Protein AF-A0A963RTS2-F1 (afdb_monomer_lite)

pLDDT: mean 83.25, std 15.39, range [37.16, 96.56]

Structure (mmCIF, N/CA/C/O backbone):
data_AF-A0A963RTS2-F1
#
_entry.id   AF-A0A963RTS2-F1
#
loop_
_atom_site.group_PDB
_atom_site.id
_atom_site.type_symbol
_atom_site.label_atom_id
_atom_site.label_alt_id
_atom_site.label_comp_id
_atom_site.label_asym_id
_atom_site.label_entity_id
_atom_site.label_seq_id
_atom_site.pdbx_PDB_ins_code
_atom_site.Cartn_x
_atom_site.Cartn_y
_atom_site.Cartn_z
_atom_site.occupancy
_atom_site.B_iso_or_equiv
_atom_site.auth_seq_id
_atom_site.auth_comp_id
_atom_site.auth_asym_id
_atom_site.auth_atom_id
_atom_site.pdbx_PDB_model_num
ATOM 1 N N . THR A 1 1 ? -0.949 -7.713 -8.138 1.00 88.81 1 THR A N 1
ATOM 2 C CA . THR A 1 1 ? -0.943 -8.314 -6.772 1.00 88.81 1 THR A CA 1
ATOM 3 C C . THR A 1 1 ? -1.546 -7.338 -5.794 1.00 88.81 1 THR A C 1
ATOM 5 O O . THR A 1 1 ? -1.482 -6.146 -6.051 1.00 88.81 1 THR A O 1
ATOM 8 N N . ARG A 1 2 ? -2.108 -7.806 -4.677 1.00 91.25 2 ARG A N 1
ATOM 9 C CA . ARG A 1 2 ? -2.835 -6.963 -3.725 1.00 91.25 2 ARG A CA 1
ATOM 10 C C . ARG A 1 2 ? -2.271 -7.086 -2.316 1.00 91.25 2 ARG A C 1
ATOM 12 O O . ARG A 1 2 ? -2.071 -8.201 -1.843 1.00 91.25 2 ARG A O 1
ATOM 19 N N . VAL A 1 3 ? -2.042 -5.950 -1.667 1.00 90.75 3 VAL A N 1
ATOM 20 C CA . VAL A 1 3 ? -1.608 -5.855 -0.270 1.00 90.75 3 VAL A CA 1
ATOM 21 C C . VAL A 1 3 ? -2.758 -5.278 0.542 1.00 90.75 3 VAL A C 1
ATOM 23 O O . VAL A 1 3 ? -3.325 -4.254 0.175 1.00 90.75 3 VAL A O 1
ATOM 26 N N . VAL A 1 4 ? -3.116 -5.948 1.632 1.00 90.81 4 VAL A N 1
ATOM 27 C CA . VAL A 1 4 ? -4.205 -5.529 2.518 1.00 90.81 4 VAL A CA 1
ATOM 28 C C . VAL A 1 4 ? -3.611 -5.202 3.879 1.00 90.81 4 VAL A C 1
ATOM 30 O O . VAL A 1 4 ? -2.894 -6.020 4.454 1.00 90.81 4 VAL A O 1
ATOM 33 N N . MET A 1 5 ? -3.904 -4.010 4.390 1.00 88.44 5 MET A N 1
ATOM 34 C CA . MET A 1 5 ? -3.478 -3.573 5.712 1.00 88.44 5 MET A CA 1
ATOM 35 C C . MET A 1 5 ? -4.620 -3.765 6.711 1.00 88.44 5 MET A C 1
ATOM 37 O O . MET A 1 5 ? -5.719 -3.241 6.521 1.00 88.44 5 MET A O 1
ATOM 41 N N . MET A 1 6 ? -4.361 -4.512 7.782 1.00 88.62 6 MET A N 1
ATOM 42 C CA . MET A 1 6 ? -5.352 -4.818 8.817 1.00 88.62 6 MET A CA 1
ATOM 43 C C . MET A 1 6 ? -5.211 -3.855 9.998 1.00 88.62 6 MET A C 1
ATOM 45 O O . MET A 1 6 ? -4.098 -3.508 10.391 1.00 88.62 6 MET A O 1
ATOM 49 N N . ALA A 1 7 ? -6.333 -3.441 10.583 1.00 83.06 7 ALA A N 1
ATOM 50 C CA . ALA A 1 7 ? -6.334 -2.723 11.856 1.00 83.06 7 ALA A CA 1
ATOM 51 C C . ALA A 1 7 ? -5.980 -3.684 13.003 1.00 83.06 7 ALA A C 1
ATOM 53 O O . ALA A 1 7 ? -6.098 -4.901 12.849 1.00 83.06 7 ALA A O 1
ATOM 54 N N . ALA A 1 8 ? -5.645 -3.165 14.191 1.00 78.75 8 ALA A N 1
ATOM 55 C CA . ALA A 1 8 ? -5.402 -4.036 15.348 1.00 78.75 8 ALA A CA 1
ATOM 56 C C . ALA A 1 8 ? -6.664 -4.778 15.828 1.00 78.75 8 ALA A C 1
ATOM 58 O O . ALA A 1 8 ? -6.558 -5.774 16.539 1.00 78.75 8 ALA A O 1
ATOM 59 N N . ARG A 1 9 ? -7.862 -4.320 15.434 1.00 73.69 9 ARG A N 1
ATOM 60 C CA . ARG A 1 9 ? -9.119 -5.033 15.692 1.00 73.69 9 ARG A CA 1
ATOM 61 C C . ARG A 1 9 ? -9.352 -6.082 14.594 1.00 73.69 9 ARG A C 1
ATOM 63 O O . ARG A 1 9 ? -9.402 -5.703 13.418 1.00 73.69 9 ARG A O 1
ATOM 70 N N . PRO A 1 10 ? -9.526 -7.371 14.946 1.00 77.56 10 PRO A N 1
ATOM 71 C CA . PRO A 1 10 ? -9.814 -8.425 13.978 1.00 77.56 10 PRO A CA 1
ATOM 72 C C . PRO A 1 10 ? -10.988 -8.064 13.058 1.00 77.56 10 PRO A C 1
ATOM 74 O O . PRO A 1 10 ? -11.983 -7.493 13.498 1.00 77.56 10 PRO A O 1
ATOM 77 N N . GLY A 1 11 ? -10.869 -8.400 11.772 1.00 82.88 11 GLY A N 1
ATOM 78 C CA . GLY A 1 11 ? -11.935 -8.208 10.781 1.00 82.88 11 GLY A CA 1
ATOM 79 C C . GLY A 1 11 ? -12.044 -6.806 10.172 1.00 82.88 11 GLY A C 1
ATOM 80 O O . GLY A 1 11 ? -12.899 -6.598 9.316 1.00 82.88 11 GLY A O 1
ATOM 81 N N . ARG A 1 12 ? -11.183 -5.850 10.549 1.00 84.25 12 ARG A N 1
ATOM 82 C CA . ARG A 1 12 ? -11.176 -4.50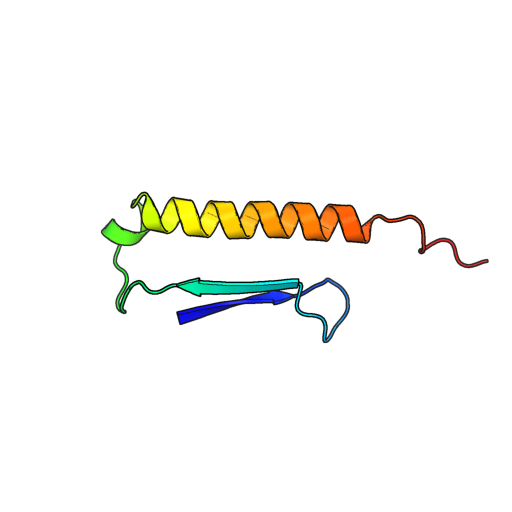3 9.958 1.00 84.25 12 ARG A CA 1
ATOM 83 C C . ARG A 1 12 ? -9.972 -4.292 9.040 1.00 84.25 12 ARG A C 1
ATOM 85 O O . ARG A 1 12 ? -8.829 -4.323 9.489 1.00 84.25 12 ARG A O 1
ATOM 92 N N . VAL A 1 13 ? -10.248 -4.014 7.767 1.00 86.94 13 VAL A N 1
ATOM 93 C CA . VAL A 1 13 ? -9.258 -3.551 6.783 1.00 86.94 13 VAL A CA 1
ATOM 94 C C . VAL A 1 13 ? -9.146 -2.030 6.877 1.00 86.94 13 VAL A C 1
ATOM 96 O O . VAL A 1 13 ? -10.163 -1.338 6.919 1.00 86.94 13 VAL A O 1
ATOM 99 N N . VAL A 1 14 ? -7.919 -1.516 6.940 1.00 85.38 14 VAL A N 1
ATOM 100 C CA . VAL A 1 14 ? -7.637 -0.072 6.947 1.00 85.38 14 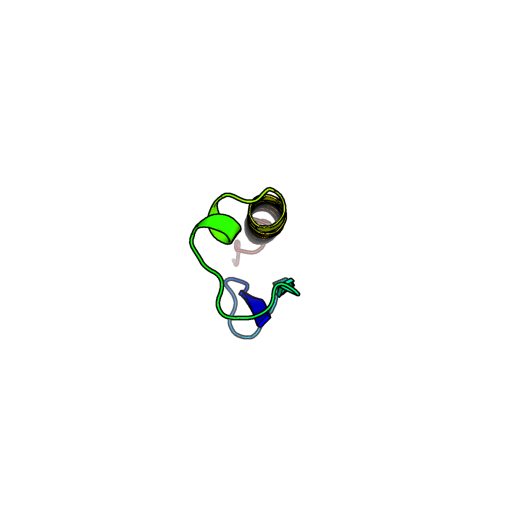VAL A CA 1
ATOM 101 C C . VAL A 1 14 ? -7.417 0.442 5.533 1.00 85.38 14 VAL A C 1
ATOM 103 O O . VAL A 1 14 ? -7.933 1.496 5.181 1.00 85.38 14 VAL A O 1
ATOM 106 N N . GLU A 1 15 ? -6.674 -0.310 4.723 1.00 89.88 15 GLU A N 1
ATOM 107 C CA . GLU A 1 15 ? -6.374 0.060 3.345 1.00 89.88 15 GLU A CA 1
ATOM 108 C C . GLU A 1 15 ? -6.095 -1.172 2.491 1.00 89.88 15 GLU A C 1
ATOM 110 O O . GLU A 1 15 ? -5.604 -2.197 2.973 1.00 89.88 15 GLU A O 1
ATOM 115 N N . GLU A 1 16 ? -6.385 -1.040 1.204 1.00 92.69 16 GLU A N 1
ATOM 116 C CA . GLU A 1 16 ? -6.016 -1.990 0.172 1.00 92.69 16 GLU A CA 1
ATOM 117 C C . GLU A 1 16 ? -5.160 -1.280 -0.879 1.00 92.69 16 GLU A C 1
ATOM 119 O O . GLU A 1 16 ? -5.576 -0.274 -1.451 1.00 92.69 16 GLU A O 1
ATOM 124 N N . LEU A 1 17 ? -3.969 -1.821 -1.136 1.00 93.38 17 LEU A N 1
ATOM 125 C CA . LEU A 1 17 ? -3.044 -1.332 -2.149 1.00 93.38 17 LEU A CA 1
ATOM 126 C C . LEU A 1 17 ? -2.942 -2.341 -3.292 1.00 93.38 17 LEU A C 1
ATOM 128 O O . LEU A 1 17 ? -2.563 -3.502 -3.086 1.00 93.38 17 LEU A O 1
ATOM 132 N N . HIS A 1 18 ? -3.232 -1.883 -4.509 1.00 94.06 18 HIS A N 1
ATOM 133 C CA . HIS A 1 18 ? -2.960 -2.652 -5.714 1.00 94.06 18 HIS A CA 1
ATOM 134 C C . HIS A 1 18 ? -1.542 -2.368 -6.211 1.00 94.06 18 HIS A C 1
ATOM 136 O O . HIS A 1 18 ? -1.128 -1.217 -6.317 1.00 94.06 18 HIS A O 1
ATOM 142 N N . ILE A 1 19 ? -0.799 -3.432 -6.504 1.00 93.00 19 ILE A N 1
ATOM 143 C CA . ILE A 1 19 ? 0.515 -3.352 -7.134 1.00 93.00 19 ILE A CA 1
ATOM 144 C C . ILE A 1 19 ? 0.385 -3.939 -8.535 1.00 93.00 19 ILE A C 1
ATOM 146 O O . ILE A 1 19 ? 0.305 -5.170 -8.678 1.00 93.00 19 ILE A O 1
ATOM 150 N N . ASP A 1 20 ? 0.376 -3.049 -9.525 1.00 91.75 20 ASP A N 1
ATOM 151 C CA . ASP A 1 20 ? 0.163 -3.350 -10.946 1.00 91.75 20 ASP A CA 1
ATOM 152 C C . ASP A 1 20 ? 1.410 -3.929 -11.629 1.00 91.75 20 ASP A C 1
ATOM 154 O O . ASP A 1 20 ? 1.311 -4.534 -12.695 1.00 91.75 20 ASP A O 1
ATOM 158 N N . ALA A 1 21 ? 2.576 -3.832 -10.982 1.00 90.06 21 ALA A N 1
ATOM 159 C CA . ALA A 1 21 ? 3.807 -4.427 -11.481 1.00 90.06 21 ALA A CA 1
ATOM 160 C C . ALA A 1 21 ? 3.668 -5.957 -11.676 1.00 90.06 21 ALA A C 1
ATOM 162 O O . ALA A 1 21 ? 3.339 -6.671 -10.702 1.00 90.06 21 ALA A O 1
ATOM 163 N N . PRO A 1 22 ? 3.948 -6.469 -12.894 1.00 89.88 22 PRO A N 1
ATOM 164 C CA . PRO A 1 22 ? 3.809 -7.880 -13.233 1.00 89.88 22 PRO A CA 1
ATOM 165 C C . PRO A 1 22 ? 4.804 -8.752 -12.457 1.00 89.88 22 PRO A C 1
ATOM 167 O O . PRO A 1 22 ? 5.829 -8.288 -11.961 1.00 89.88 22 PRO A O 1
ATOM 170 N N . TYR A 1 23 ? 4.476 -10.036 -12.325 1.00 86.88 23 TYR A N 1
ATOM 171 C CA . TYR A 1 23 ? 5.337 -11.028 -11.680 1.00 86.88 23 TYR A CA 1
ATOM 172 C C . TYR A 1 23 ? 6.151 -11.802 -12.737 1.00 86.88 23 TYR A C 1
ATOM 174 O O . TYR A 1 23 ? 5.579 -12.116 -13.784 1.00 86.88 23 TYR A O 1
ATOM 182 N N . PRO A 1 24 ? 7.427 -12.172 -12.480 1.00 90.69 24 PRO A N 1
ATOM 183 C CA . PRO A 1 24 ? 8.207 -11.964 -11.253 1.00 90.69 24 PRO A CA 1
ATOM 184 C C . PRO A 1 24 ? 8.798 -10.557 -11.120 1.00 90.69 24 PRO A C 1
ATOM 186 O O . PRO A 1 24 ? 9.222 -9.948 -12.096 1.00 90.69 24 PRO A O 1
ATOM 189 N N . ARG A 1 25 ? 8.866 -10.063 -9.878 1.00 90.62 25 ARG A N 1
ATOM 190 C CA . ARG A 1 25 ? 9.548 -8.807 -9.537 1.00 90.62 25 ARG A CA 1
ATOM 191 C C . ARG A 1 25 ? 10.962 -9.141 -9.086 1.00 90.62 25 ARG A C 1
ATOM 193 O O . ARG A 1 25 ? 11.120 -9.831 -8.082 1.00 90.62 25 ARG A O 1
ATOM 200 N N . GLY A 1 26 ? 11.947 -8.706 -9.861 1.00 92.69 26 G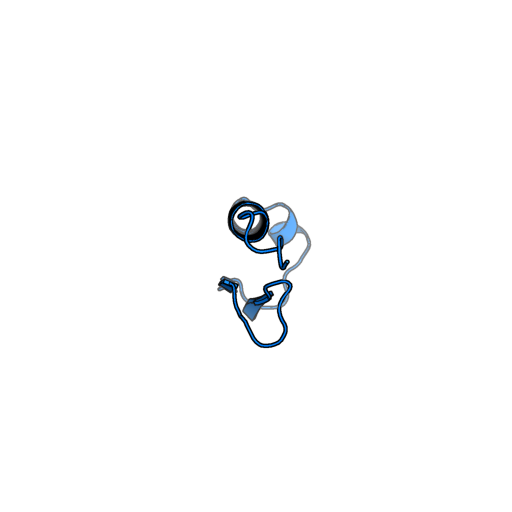LY A N 1
ATOM 201 C CA . GLY A 1 26 ? 13.365 -8.871 -9.544 1.00 92.69 26 GLY A CA 1
ATOM 202 C C . GLY A 1 26 ? 13.936 -7.688 -8.763 1.00 92.69 26 GLY A C 1
ATOM 203 O O . GLY A 1 26 ? 13.220 -6.741 -8.429 1.00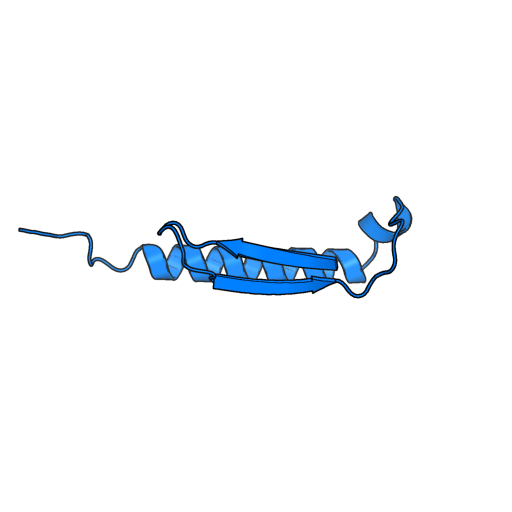 92.69 26 GLY A O 1
ATOM 204 N N . ASP A 1 27 ? 15.242 -7.728 -8.522 1.00 94.12 27 ASP A N 1
ATOM 205 C CA . ASP A 1 27 ? 15.959 -6.731 -7.719 1.00 94.12 27 ASP A CA 1
ATOM 206 C C . ASP A 1 27 ? 15.840 -5.305 -8.283 1.00 94.12 27 ASP A C 1
ATOM 208 O O . ASP A 1 27 ? 15.667 -4.356 -7.518 1.00 94.12 27 ASP A O 1
ATOM 212 N N . ASP A 1 28 ? 15.806 -5.151 -9.612 1.00 94.31 28 ASP A N 1
ATOM 213 C CA . ASP A 1 28 ? 15.620 -3.853 -10.280 1.00 94.31 28 ASP A CA 1
ATOM 214 C C . ASP A 1 28 ? 14.302 -3.170 -9.887 1.00 94.31 28 ASP A C 1
ATOM 216 O O . ASP A 1 28 ? 14.232 -1.947 -9.754 1.00 94.31 28 ASP A O 1
ATOM 220 N N . PHE A 1 29 ? 13.245 -3.953 -9.6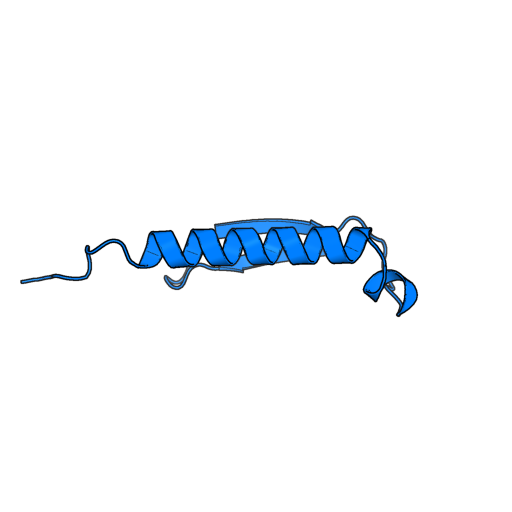48 1.00 94.44 29 PHE A N 1
ATOM 221 C CA . PHE A 1 29 ? 11.977 -3.406 -9.176 1.00 94.44 29 PHE A CA 1
ATOM 222 C C . PHE A 1 29 ? 12.101 -2.898 -7.737 1.00 94.44 29 PHE A C 1
ATOM 224 O O . PHE A 1 29 ? 11.578 -1.831 -7.427 1.00 94.44 29 PHE A O 1
ATOM 231 N N . MET A 1 30 ? 12.829 -3.608 -6.871 1.00 92.44 30 MET A N 1
ATOM 232 C CA . MET A 1 30 ? 12.985 -3.266 -5.449 1.00 92.44 30 MET A CA 1
ATOM 233 C C . MET A 1 30 ? 13.740 -1.948 -5.227 1.00 92.44 30 MET A C 1
ATOM 235 O O . MET A 1 30 ? 13.548 -1.297 -4.202 1.00 92.44 30 MET A O 1
ATOM 239 N N . VAL A 1 31 ? 14.575 -1.536 -6.186 1.00 95.62 31 VAL A N 1
ATOM 240 C CA . VAL A 1 31 ? 15.302 -0.252 -6.158 1.00 95.62 31 VAL A CA 1
ATOM 241 C C . VAL A 1 31 ? 14.626 0.846 -6.987 1.00 95.62 31 VAL A C 1
ATOM 243 O O . VAL A 1 31 ? 15.122 1.971 -7.053 1.00 95.62 31 VAL A O 1
ATOM 246 N N . SER A 1 32 ? 13.494 0.543 -7.623 1.00 96.19 32 SER A N 1
ATOM 247 C CA . SER A 1 32 ? 12.772 1.489 -8.472 1.00 96.19 32 SER A CA 1
ATOM 248 C C . SER A 1 32 ? 12.027 2.558 -7.665 1.00 96.19 32 SER A C 1
ATOM 250 O O . SER A 1 32 ? 11.591 2.353 -6.528 1.00 96.19 32 SER A O 1
ATOM 252 N N . THR A 1 33 ? 11.793 3.708 -8.301 1.00 96.56 33 THR A N 1
ATOM 253 C CA . THR A 1 33 ? 10.925 4.762 -7.755 1.00 96.56 33 THR A CA 1
ATOM 254 C C . THR A 1 33 ? 9.482 4.284 -7.587 1.00 96.56 33 THR A C 1
ATOM 256 O O . THR A 1 33 ? 8.796 4.719 -6.665 1.00 96.56 33 THR A O 1
ATOM 259 N N . GLU A 1 34 ? 9.022 3.373 -8.449 1.00 94.75 34 GLU A N 1
ATOM 260 C CA . GLU A 1 34 ? 7.679 2.792 -8.375 1.00 94.75 34 GLU A CA 1
ATOM 261 C C . GLU A 1 34 ? 7.493 2.007 -7.070 1.00 94.75 34 GLU A C 1
ATOM 263 O O . GLU A 1 34 ? 6.564 2.273 -6.305 1.00 94.75 34 GLU A O 1
ATOM 268 N N . PHE A 1 35 ? 8.434 1.112 -6.750 1.00 94.94 35 PHE A N 1
ATOM 269 C CA . PHE A 1 35 ? 8.434 0.385 -5.482 1.00 94.94 35 PHE A CA 1
ATOM 270 C C . PHE A 1 35 ? 8.518 1.322 -4.274 1.00 94.94 35 PHE A C 1
ATOM 272 O O . PHE A 1 35 ? 7.749 1.167 -3.323 1.00 94.94 35 PHE A O 1
ATOM 279 N N . ALA A 1 36 ? 9.393 2.332 -4.325 1.00 96.25 36 ALA A N 1
ATOM 280 C CA . ALA A 1 36 ? 9.487 3.338 -3.268 1.00 96.25 36 ALA A CA 1
ATOM 281 C C . ALA A 1 36 ? 8.158 4.095 -3.063 1.00 96.25 36 ALA A C 1
ATOM 283 O O . ALA A 1 36 ? 7.786 4.397 -1.928 1.00 96.25 36 ALA A O 1
ATOM 284 N N . GLY A 1 37 ? 7.408 4.352 -4.140 1.00 95.94 37 GLY A N 1
ATOM 285 C CA . GLY A 1 37 ? 6.068 4.935 -4.086 1.00 95.94 37 GLY A CA 1
ATOM 286 C C . GLY A 1 37 ? 5.076 4.057 -3.323 1.00 95.94 37 GLY A C 1
ATOM 287 O O . GLY A 1 37 ? 4.398 4.546 -2.416 1.00 95.94 37 GLY A O 1
ATOM 288 N N . TYR A 1 38 ? 5.048 2.757 -3.624 1.00 95.12 38 TYR A N 1
ATOM 289 C CA . TYR A 1 38 ? 4.218 1.793 -2.899 1.00 95.12 38 TYR A CA 1
ATOM 290 C C . TYR A 1 38 ? 4.604 1.685 -1.419 1.00 95.12 38 TYR A C 1
ATOM 292 O O . TYR A 1 38 ? 3.730 1.700 -0.551 1.00 95.12 38 TYR A O 1
ATOM 300 N N . ALA A 1 39 ? 5.904 1.624 -1.116 1.00 93.62 39 ALA A N 1
ATOM 301 C CA . ALA A 1 39 ? 6.402 1.567 0.257 1.00 93.62 39 ALA A CA 1
ATOM 302 C C . ALA A 1 39 ? 5.992 2.810 1.063 1.00 93.62 39 ALA A C 1
ATOM 304 O O . ALA A 1 39 ? 5.492 2.683 2.182 1.00 93.62 39 ALA A O 1
ATOM 305 N N . ARG A 1 40 ? 6.123 4.004 0.468 1.00 94.88 40 ARG A N 1
ATOM 306 C CA . ARG A 1 40 ? 5.696 5.260 1.093 1.00 94.88 40 ARG A CA 1
ATOM 307 C C . ARG A 1 40 ? 4.197 5.265 1.381 1.00 94.88 40 ARG A C 1
ATOM 309 O O . ARG A 1 40 ? 3.806 5.613 2.489 1.00 94.88 40 ARG A O 1
ATOM 316 N N . GLN A 1 41 ? 3.366 4.847 0.426 1.00 93.38 41 GLN A N 1
ATOM 317 C CA . GLN A 1 41 ? 1.917 4.791 0.631 1.00 93.38 41 GLN A CA 1
ATOM 318 C C . GLN A 1 41 ? 1.548 3.864 1.796 1.00 93.38 41 GLN A C 1
ATOM 320 O O . GLN A 1 41 ? 0.777 4.255 2.670 1.00 93.38 41 GLN A O 1
ATOM 325 N N . LEU A 1 42 ? 2.145 2.669 1.853 1.00 91.94 42 LEU A N 1
ATOM 326 C CA . LEU A 1 42 ? 1.928 1.740 2.963 1.00 91.94 42 LEU A CA 1
ATOM 327 C C . LEU A 1 42 ? 2.337 2.355 4.305 1.00 91.94 42 LEU A C 1
ATOM 329 O O . LEU A 1 42 ? 1.602 2.237 5.283 1.00 91.94 42 LEU A O 1
ATOM 333 N N . GLN A 1 43 ? 3.483 3.033 4.358 1.00 91.62 43 GLN A N 1
ATOM 334 C CA . GLN A 1 43 ? 3.979 3.656 5.581 1.00 91.62 43 GLN A CA 1
ATOM 335 C C . GLN A 1 43 ? 3.098 4.826 6.044 1.00 91.62 43 GLN A C 1
ATOM 337 O O . GLN A 1 43 ? 2.742 4.889 7.222 1.00 91.62 43 GLN A O 1
ATOM 342 N N . ASP A 1 44 ? 2.677 5.699 5.127 1.00 91.56 44 ASP A N 1
ATOM 343 C CA . ASP A 1 44 ? 1.760 6.811 5.413 1.00 91.56 44 ASP A CA 1
ATOM 344 C C . ASP A 1 44 ? 0.425 6.302 5.971 1.00 91.56 44 ASP A C 1
ATOM 346 O O . ASP A 1 44 ? -0.190 6.915 6.848 1.00 91.56 44 ASP A O 1
ATOM 350 N N . SER A 1 45 ? -0.044 5.168 5.466 1.00 87.56 45 SER A N 1
ATOM 351 C CA . SER A 1 45 ? -1.304 4.577 5.896 1.00 87.56 45 SER A CA 1
ATOM 352 C C . SER A 1 45 ? -1.189 3.845 7.229 1.00 87.56 45 SER A C 1
ATOM 354 O O . SER A 1 45 ? -2.093 3.961 8.056 1.00 87.56 45 SER A O 1
ATOM 356 N N . LEU A 1 46 ? -0.045 3.218 7.514 1.00 86.94 46 LEU A N 1
ATOM 357 C CA . LEU A 1 46 ? 0.258 2.678 8.842 1.00 86.94 46 LEU A CA 1
ATOM 358 C C . LEU A 1 46 ? 0.319 3.786 9.902 1.00 86.94 46 LEU A C 1
ATOM 360 O O . LEU A 1 46 ? -0.246 3.627 10.983 1.00 86.94 46 LEU A O 1
ATOM 364 N N . LEU A 1 47 ? 0.954 4.921 9.591 1.00 88.12 47 LEU A N 1
ATOM 365 C CA . LEU A 1 47 ? 1.026 6.081 10.489 1.00 88.12 47 LEU A CA 1
ATOM 366 C C . LEU A 1 47 ? -0.361 6.677 10.773 1.00 88.12 47 LEU A C 1
ATOM 368 O O . LEU A 1 47 ? -0.680 7.013 11.912 1.00 88.12 47 LEU A O 1
ATOM 372 N N . ARG A 1 48 ? -1.221 6.775 9.753 1.00 84.56 48 ARG A N 1
ATOM 373 C CA . ARG A 1 48 ? -2.610 7.231 9.927 1.00 84.56 48 ARG A CA 1
ATOM 374 C C . ARG A 1 48 ? -3.437 6.256 10.766 1.00 84.56 48 ARG A C 1
ATOM 376 O O . ARG A 1 48 ? -4.212 6.683 11.626 1.00 84.56 48 ARG A O 1
ATOM 383 N N . ALA A 1 49 ? -3.255 4.955 10.546 1.00 81.75 49 ALA A N 1
ATOM 384 C CA . ALA A 1 49 ? -3.928 3.910 11.308 1.00 81.75 49 ALA A CA 1
ATOM 385 C C . ALA A 1 49 ? -3.538 3.951 12.790 1.00 81.75 49 ALA A C 1
ATOM 387 O O . ALA A 1 49 ? -4.412 3.908 13.656 1.00 81.75 49 ALA A O 1
ATOM 388 N N . SER A 1 50 ? -2.239 4.079 13.082 1.00 79.00 50 SER A N 1
ATOM 389 C CA . SER A 1 50 ? -1.740 4.124 14.457 1.00 79.00 50 SER A CA 1
ATOM 390 C C . SER A 1 50 ? -2.227 5.370 15.194 1.00 79.00 50 SER A C 1
ATOM 392 O O . SER A 1 50 ? -2.726 5.247 16.308 1.00 79.00 50 SER A O 1
ATOM 394 N N . ALA A 1 51 ? -2.200 6.547 14.560 1.00 76.31 51 ALA A N 1
ATOM 395 C CA . ALA A 1 51 ? -2.701 7.786 15.157 1.00 76.31 51 ALA A CA 1
ATOM 396 C C . ALA A 1 51 ? -4.206 7.732 15.481 1.00 76.31 51 ALA A C 1
ATOM 398 O O . ALA A 1 51 ? -4.642 8.264 16.498 1.00 76.31 51 ALA A O 1
ATOM 399 N N . THR A 1 52 ? -4.997 7.051 14.647 1.00 62.59 52 THR A N 1
ATOM 400 C CA . THR A 1 52 ? -6.447 6.883 14.863 1.00 62.59 52 THR A CA 1
ATOM 401 C C . THR A 1 52 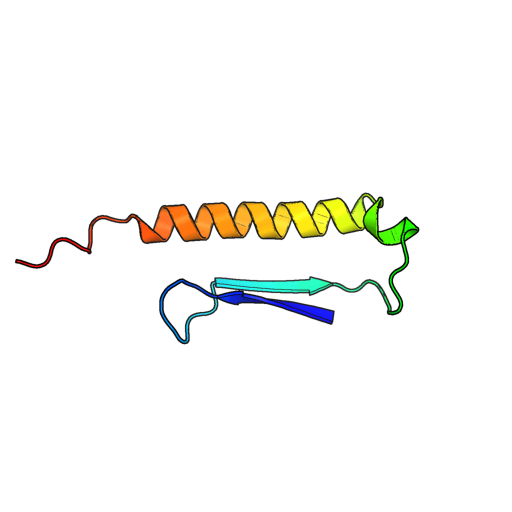? -6.747 5.871 15.977 1.00 62.59 52 THR A C 1
ATOM 403 O O . THR A 1 52 ? -7.783 5.957 16.632 1.00 62.59 52 THR A O 1
ATOM 406 N N . GLN A 1 53 ? -5.845 4.915 16.220 1.00 56.22 53 GLN A N 1
ATOM 407 C CA . GLN A 1 53 ? -6.007 3.895 17.257 1.00 56.22 53 GLN A CA 1
ATOM 408 C C . GLN A 1 53 ? -5.689 4.401 18.673 1.00 56.22 53 GLN A C 1
ATOM 410 O O . GLN A 1 53 ? -6.170 3.810 19.631 1.00 56.22 53 GLN A O 1
ATOM 415 N N . PHE A 1 54 ? -4.934 5.495 18.817 1.00 51.16 54 PHE A N 1
ATOM 416 C CA . PHE A 1 54 ? -4.651 6.130 20.113 1.00 51.16 54 PHE A CA 1
ATOM 417 C C . PHE A 1 54 ? -5.683 7.200 20.523 1.00 51.16 54 PHE A C 1
ATOM 419 O O . PHE A 1 54 ? -5.433 7.971 21.451 1.00 51.16 54 PHE A O 1
ATOM 426 N N . ALA A 1 55 ? -6.850 7.268 19.869 1.00 46.62 55 ALA A N 1
ATOM 427 C CA . ALA A 1 55 ? -7.968 8.048 20.400 1.00 46.62 55 ALA A CA 1
ATOM 428 C C . ALA A 1 55 ? -8.365 7.483 21.786 1.00 46.62 55 ALA A C 1
ATOM 430 O O . ALA A 1 55 ? -8.469 6.263 21.916 1.00 46.62 55 ALA A O 1
ATOM 431 N N . PRO A 1 56 ? -8.568 8.325 22.820 1.00 47.53 56 PRO A N 1
ATOM 432 C CA . PRO A 1 56 ? -8.687 7.910 24.223 1.00 47.53 56 PRO A CA 1
ATOM 433 C C . PRO A 1 56 ? -10.049 7.270 24.562 1.00 47.53 56 PRO A C 1
ATOM 435 O O . PRO A 1 56 ? -10.689 7.641 25.540 1.00 47.53 56 PRO A O 1
ATOM 438 N N . GLU A 1 57 ? -10.506 6.302 23.767 1.00 51.62 57 GLU A N 1
ATOM 439 C CA . GLU A 1 57 ? -11.705 5.503 24.059 1.00 51.62 57 GLU A CA 1
ATOM 440 C C . GLU A 1 57 ? -11.408 4.246 24.900 1.00 51.62 57 GLU A C 1
ATOM 442 O O . GLU A 1 57 ? -12.339 3.563 25.318 1.00 51.62 57 GLU A O 1
ATOM 447 N N . ASP A 1 58 ? -10.136 3.967 25.219 1.00 49.03 58 ASP A N 1
ATOM 448 C CA . ASP A 1 58 ? -9.736 2.861 26.112 1.00 49.03 58 ASP A CA 1
ATOM 449 C C . ASP A 1 58 ? -9.789 3.226 27.616 1.00 49.03 58 ASP A C 1
ATOM 451 O O . ASP A 1 58 ? -9.335 2.457 28.463 1.00 49.03 58 ASP A O 1
ATOM 455 N N . VAL A 1 59 ? -10.384 4.369 27.987 1.00 52.84 59 VAL A N 1
ATOM 456 C CA . VAL A 1 59 ? -10.869 4.584 29.362 1.00 52.84 59 VAL A CA 1
ATOM 457 C C . VAL A 1 59 ? -12.293 4.037 29.444 1.00 52.84 59 VAL A C 1
ATOM 459 O O . VAL A 1 59 ? -13.257 4.719 29.099 1.00 52.84 59 VAL A O 1
ATOM 462 N N . GLN A 1 60 ? -12.428 2.791 29.892 1.00 37.16 60 GLN A N 1
ATOM 463 C CA . GLN A 1 60 ? -13.691 2.261 30.414 1.00 37.16 60 GLN A CA 1
ATOM 464 C C . GLN A 1 60 ? -13.631 2.244 31.959 1.00 37.16 60 GLN A C 1
ATOM 466 O O . GLN A 1 60 ? -12.528 2.150 32.499 1.00 37.16 60 GLN A O 1
ATOM 471 N N . PRO A 1 61 ? -14.778 2.430 32.642 1.00 55.06 61 PRO A N 1
ATOM 472 C CA . PRO A 1 61 ? -14.885 2.895 34.033 1.00 55.06 61 PRO A CA 1
ATOM 473 C C . PRO A 1 61 ? -14.350 1.932 35.097 1.00 55.06 61 PRO A C 1
ATOM 475 O O . PRO A 1 61 ? -14.313 0.707 34.840 1.00 55.06 61 PRO A O 1
#

Foldseek 3Di:
DKDWDAAPDPPDTQDIDDDPDDPDDDPVNCPDPSVVVVVVVVVVSVVVRVVVVPPPPPDDD

Secondary structure (DSSP, 8-state):
-EEEEEPSSTT-EEEEEE--PPSS--HHHHTSHHHHHHHHHHHHHHHHHHHHHTSS-----

Radius of gyration: 15.43 Å; chains: 1; bounding box: 31×20×47 Å

Sequence (61 aa):
TRVVMMAARPGRVVEELHIDAPYPRGDDFMVSTEFAGYARQLQDSLLRASATQFAPEDVQP